Protein 4IEJ (pdb70)

Radius of gyration: 11.9 Å; Cα contacts (8 Å, |Δi|>4): 46; chains: 1; bounding box: 28×24×27 Å

GO terms:
  GO:0061629 RNA polymerase II-specific DNA-binding t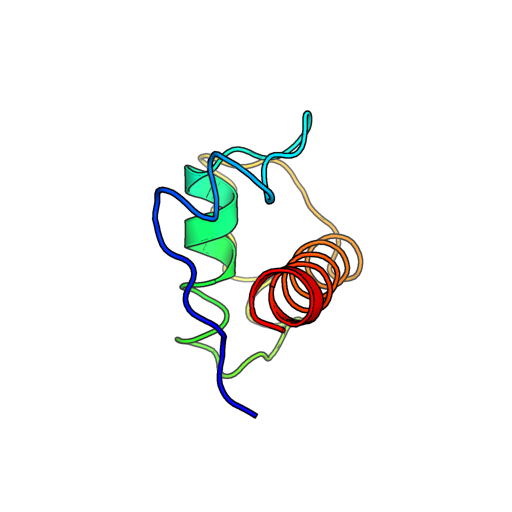ranscription factor binding (F, IDA)
  GO:0005634 nucleus (C, IDA)
  GO:0005737 cytoplasm (C, IDA)
  GO:0042307 positive regulation of protein import into nucleus (P, IDA)
  GO:0000122 negative regulation of transcription by RNA polymerase II (P, IDA)
  GO:0005515 protein binding (F, IPI)
  GO:0005654 nucleoplasm (C, TAS)
  GO:0005654 nucleoplasm (C, IDA)
  GO:0005829 cytosol (C, IDA)
  GO:1905168 positive regulation of double-strand break repair via homologous recombination (P, IDA)
  GO:0051726 regulation of cell cycle (P, IMP)
  GO:0035267 NuA4 histone acetyltransferase complex (C, IDA)

CATH classification: 1.10.10.60

B-factor: mean 36.2, std 14.67, range [17.68, 112.38]

Solvent-accessible surface area: 5213 Å² total; per-residue (Å²): 194,160,23,33,103,23,56,138,130,30,14,133,102,87,5,119,59,159,58,28,79,69,59,6,0,54,36,0,1,55,4,0,103,138,47,113,48,146,17,115,34,0,66,116,137,12,39,90,166,116,24,130,185,19,54,37,99,61,0,74,91,20,4,112,128,3,31,56,89,4,68,108,50,122,124

Organism: Homo sapiens (NCBI:txid9606)

Nearest PDB structures (foldseek):
  3hm5-assembly1_A  TM=1.009E+00  e=4.894E-11  Homo sapiens
  8xvt-assembly1_G  TM=9.850E-01  e=2.089E-10  Homo sapiens
  9c6n-assembly1_I  TM=9.722E-01  e=2.827E-10  Homo sapiens
  8x15-assembly1_V  TM=9.739E-01  e=5.841E-10  Homo sapiens
  8x1c-assembly1_V  TM=9.832E-01  e=1.362E-09  Homo sapiens

Foldseek 3Di:
DAQDDDDPVCCVVWQDDPQDDPVQLVLLSVLCRVVVNPLVVSLVPRPVVPDPRDDSVRSVCSRVVSVVRCVVVVD

Secondary structure (DSSP, 8-state):
-PPP---HHHIIIII-BTTB-HHHHHHHHHHHHHTTT-HHHHHHH--TTTS----HHHHHHHHHHHHHHHHHHT-

InterPro domains:
  IPR008468 DNA methyltransferase 1-associated 1 [PF05499] (243-401)
  IPR027109 SWR1-complex protein 4/DNA methyltransferase 1-associated protein 1 [PTHR12855] (1-465)
  IPR032563 DAMP1, SANT/Myb-like domain [PF16282] (124-202)

Sequence (75 aa):
VVQVPVYSEQEYQQLYLHDDAWTKAETDHLFDDLSRRRFDLRFVVIHHDRYDHQQFKKRSVEEDLKEERYYHHHICAKKLANVRA

Structure (mmCIF, N/CA/C/O backbone):
data_4IEJ
#
_entry.id   4IEJ
#
_cell.length_a   37.353
_cell.length_b   37.353
_cell.length_c   229.960
_cell.angle_alpha   90.000
_cell.angle_beta   90.000
_cell.angle_gamma   120.000
#
_symmetry.space_group_name_H-M   'P 61 2 2'
#
loop_
_entity.id
_entity.type
_entity.pdbx_description
1 polymer 'DNA methyltransferase 1-associated protein 1'
2 non-polymer 'CALCIUM ION'
3 water water
#
loop_
_atom_site.group_PDB
_atom_site.id
_atom_site.type_symbol
_atom_site.label_atom_id
_atom_site.label_alt_id
_atom_site.label_comp_id
_atom_site.label_asym_id
_atom_site.label_entity_id
_atom_site.label_seq_id
_atom_site.pdbx_PDB_ins_code
_atom_site.Cartn_x
_atom_site.Cartn_y
_atom_site.Cartn_z
_atom_site.occupancy
_atom_site.B_iso_or_equiv
_atom_site.auth_seq_id
_atom_site.auth_comp_id
_atom_site.auth_asym_id
_atom_site.auth_atom_id
_atom_site.pdbx_PDB_model_num
ATOM 1 N N . VAL A 1 14 ? 7.684 25.402 -9.001 1.00 48.07 133 VAL A N 1
ATOM 2 C CA A VAL A 1 14 ? 8.366 25.658 -7.731 0.50 46.24 133 VAL A CA 1
ATOM 3 C CA B VAL A 1 14 ? 8.336 25.652 -7.709 0.50 47.02 133 VAL A CA 1
ATOM 4 C C . VAL A 1 14 ? 8.380 24.386 -6.861 1.00 47.52 133 VAL A C 1
ATOM 5 O O . VAL A 1 14 ? 7.411 23.626 -6.847 1.00 49.65 133 VAL A O 1
ATOM 12 N N . GLN A 1 15 ? 9.487 24.179 -6.129 1.00 38.21 134 GLN A N 1
ATOM 13 C CA . GLN A 1 15 ? 9.698 23.061 -5.223 1.00 35.07 134 GLN A CA 1
ATOM 14 C C . GLN A 1 15 ? 9.320 23.469 -3.801 1.00 34.80 134 GLN A C 1
ATOM 15 O O . GLN A 1 15 ? 9.307 24.672 -3.457 1.00 32.59 134 GLN A O 1
ATOM 21 N N . VAL A 1 16 ? 9.085 22.472 -2.947 1.00 27.68 135 VAL A N 1
ATOM 22 C CA . VAL A 1 16 ? 8.851 22.802 -1.544 1.00 24.28 135 VAL A CA 1
ATOM 23 C C . VAL A 1 16 ? 10.197 23.182 -0.879 1.00 24.74 135 VA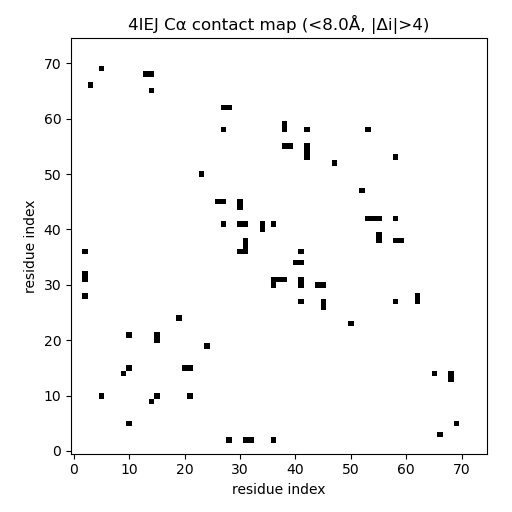L A C 1
ATOM 24 O O . VAL A 1 16 ? 11.147 22.392 -0.954 1.00 25.58 135 VAL A O 1
ATOM 28 N N . PRO A 1 17 ? 10.316 24.334 -0.198 1.00 22.47 136 PRO A N 1
ATOM 29 C CA . PRO A 1 17 ? 11.605 24.633 0.444 1.00 22.71 136 PRO A CA 1
ATOM 30 C C . PRO A 1 17 ? 11.951 23.652 1.548 1.00 23.49 136 PRO A C 1
ATOM 31 O O . PRO A 1 17 ? 11.090 22.952 2.122 1.00 23.41 136 PRO A O 1
ATOM 35 N N . VAL A 1 18 ? 13.230 23.631 1.883 1.00 22.08 137 VAL A N 1
ATOM 36 C CA . VAL A 1 18 ? 13.745 22.799 2.987 1.00 22.69 137 VAL A CA 1
ATOM 37 C C . VAL A 1 18 ? 14.455 23.723 3.908 1.00 25.13 137 VAL A C 1
ATOM 38 O O . VAL A 1 18 ? 15.421 24.384 3.498 1.00 27.22 137 VAL A O 1
ATOM 42 N N . TYR 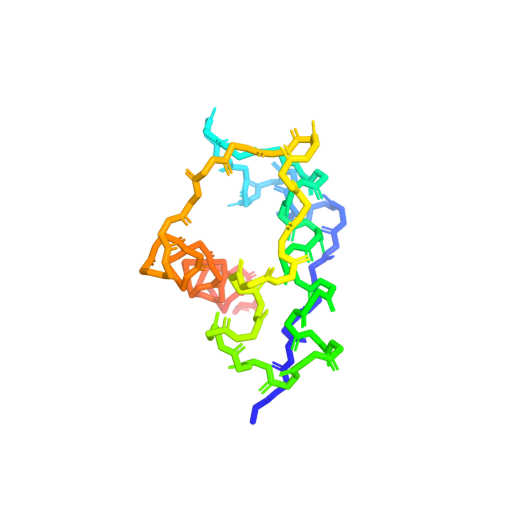A 1 19 ? 14.027 23.759 5.172 1.00 23.24 138 TYR A N 1
ATOM 43 C CA . TYR A 1 19 ? 14.721 24.590 6.149 1.00 23.99 138 TYR A CA 1
ATOM 44 C C . TYR A 1 19 ? 15.585 23.730 7.034 1.00 28.39 138 TYR A C 1
ATOM 45 O O . TYR A 1 19 ? 15.243 22.571 7.303 1.00 28.42 138 TYR A O 1
ATOM 54 N N . SER A 1 20 ? 16.689 24.294 7.514 1.00 28.20 139 SER A N 1
ATOM 55 C CA . SER A 1 20 ? 17.549 23.578 8.447 1.00 29.70 139 SER A CA 1
ATOM 56 C C . SER A 1 20 ? 16.985 23.720 9.851 1.00 34.01 139 SER A C 1
ATOM 57 O O . SER A 1 20 ? 16.114 24.561 10.092 1.00 30.95 139 SER A O 1
ATOM 60 N N . GLU A 1 21 ? 17.503 22.923 10.805 1.00 33.81 140 GLU A N 1
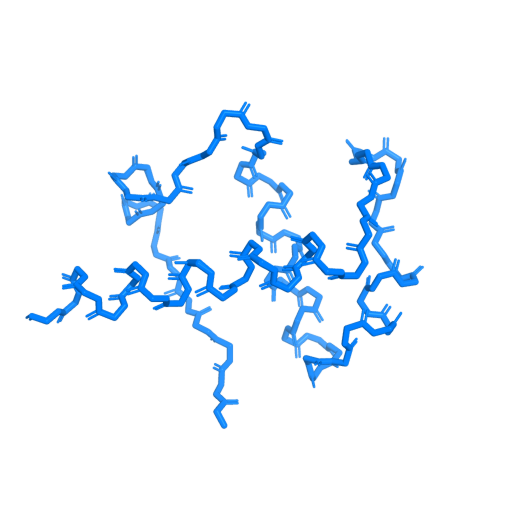ATOM 61 C CA . GLU A 1 21 ? 17.096 23.042 12.199 1.00 34.04 140 GLU A CA 1
ATOM 62 C C . GLU A 1 21 ? 17.440 24.423 12.746 1.00 36.52 140 GLU A C 1
ATOM 63 O O . GLU A 1 21 ? 16.648 25.015 13.490 1.00 35.40 140 GLU A O 1
ATOM 69 N N . GLN A 1 22 ? 18.607 24.958 12.345 1.00 35.28 141 GLN A N 1
ATOM 70 C CA . GLN A 1 22 ? 19.074 26.272 12.782 1.00 35.91 141 GLN A CA 1
ATOM 71 C C . GLN A 1 22 ? 18.144 27.363 12.243 1.00 35.48 141 GLN A C 1
ATOM 72 O O . GLN A 1 22 ? 17.759 28.256 12.992 1.00 34.27 141 GLN A O 1
ATOM 78 N N . GLU A 1 23 ? 17.77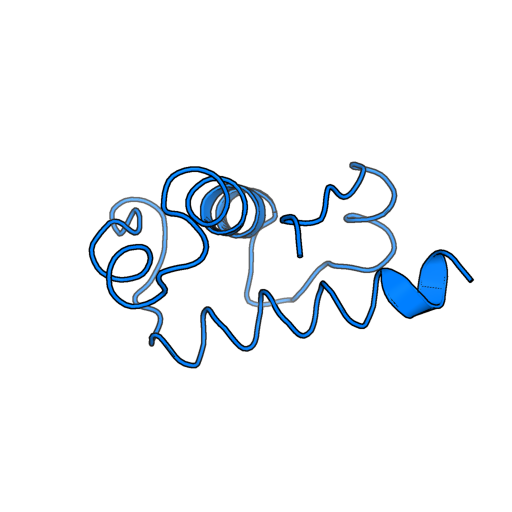1 27.281 10.952 1.00 31.70 142 GLU A N 1
ATOM 79 C CA . GLU A 1 23 ? 16.865 28.263 10.380 1.00 29.82 142 GLU A CA 1
ATOM 80 C C . GLU A 1 23 ? 15.545 28.250 11.103 1.00 29.59 142 GLU A C 1
ATOM 81 O O . GLU A 1 23 ? 14.974 29.317 11.323 1.00 28.51 142 GLU A O 1
ATOM 87 N N . TYR A 1 24 ? 15.028 27.042 11.436 1.00 27.42 143 TYR A N 1
ATOM 88 C CA . TYR A 1 24 ? 13.747 26.988 12.136 1.00 26.14 143 TYR A CA 1
ATOM 89 C C . TYR A 1 24 ? 13.845 27.687 13.502 1.00 29.04 143 TYR A C 1
ATOM 90 O O . TYR A 1 24 ? 12.984 28.504 13.853 1.00 27.84 143 TYR A O 1
ATOM 99 N N . GLN A 1 25 ? 14.866 27.315 14.284 1.00 29.85 144 GLN A N 1
ATOM 100 C CA A GLN A 1 25 ? 15.106 27.840 15.621 0.50 31.10 144 GLN A CA 1
ATOM 101 C CA B GLN A 1 25 ? 14.946 27.870 15.623 0.50 30.81 144 GLN A CA 1
ATOM 102 C C . GLN A 1 25 ? 15.263 29.361 15.590 1.00 35.24 144 GLN A C 1
ATOM 103 O O . GLN A 1 25 ? 14.680 30.082 16.395 1.00 35.76 144 GLN A O 1
ATOM 114 N N . LEU A 1 26 ? 16.064 29.843 14.626 1.00 32.46 145 LEU A N 1
ATOM 115 C CA . LEU A 1 26 ? 16.352 31.271 14.583 1.00 35.12 145 LEU A CA 1
ATOM 116 C C . LEU A 1 26 ? 15.243 32.111 13.995 1.00 36.33 145 LEU A C 1
ATOM 117 O O . LEU A 1 26 ? 15.080 33.250 14.420 1.00 37.22 145 LEU A O 1
ATOM 122 N N . TYR A 1 27 ? 14.498 31.586 12.994 1.00 29.54 146 TYR A N 1
ATOM 123 C CA . TYR A 1 27 ? 13.590 32.448 12.233 1.00 28.39 146 TYR A CA 1
ATOM 124 C C . TYR A 1 27 ? 12.160 31.989 12.062 1.00 28.74 146 TYR A C 1
ATOM 125 O O . TYR A 1 27 ? 11.346 32.834 11.697 1.00 29.40 146 TYR A O 1
ATOM 134 N N . LEU A 1 28 ? 11.848 30.688 12.257 1.00 25.72 147 LEU A N 1
ATOM 135 C CA . LEU A 1 28 ? 10.524 30.185 11.873 1.00 24.72 147 LEU A CA 1
ATOM 136 C C . LEU A 1 28 ? 9.587 29.816 13.017 1.00 26.80 147 LEU A C 1
ATOM 137 O O . LEU A 1 28 ? 8.445 29.427 12.749 1.00 25.75 147 LEU A O 1
ATOM 142 N N . HIS A 1 29 ? 10.018 29.956 14.245 1.00 27.48 148 HIS A N 1
ATOM 143 C CA . HIS A 1 29 ? 9.127 29.608 15.353 1.00 28.34 148 HIS A CA 1
ATOM 144 C C . HIS A 1 29 ? 7.894 30.495 15.355 1.00 28.25 148 HIS A C 1
ATOM 145 O O . HIS A 1 29 ? 7.923 31.653 14.918 1.00 28.76 148 HIS A O 1
ATOM 152 N N . ASP A 1 30 ? 6.792 29.930 15.803 1.00 24.69 149 ASP A N 1
ATOM 153 C CA . ASP A 1 30 ? 5.520 30.639 15.955 1.00 24.41 149 ASP A CA 1
ATOM 154 C C . ASP A 1 30 ? 4.923 30.153 17.250 1.00 26.03 149 ASP A C 1
ATOM 155 O O . ASP A 1 30 ? 4.933 28.944 17.484 1.00 25.94 149 ASP A O 1
ATOM 160 N N . ASP A 1 31 ? 4.373 31.059 18.060 1.00 25.59 150 ASP A N 1
ATOM 161 C CA . ASP A 1 31 ? 3.838 30.642 19.368 1.00 26.35 150 ASP A CA 1
ATOM 162 C C . ASP A 1 31 ? 2.723 29.590 19.280 1.00 26.84 150 ASP A C 1
ATOM 163 O O . ASP A 1 31 ? 2.459 28.954 20.319 1.00 26.77 150 ASP A O 1
ATOM 168 N N . ALA A 1 32 ? 2.026 29.475 18.137 1.00 27.25 151 ALA A N 1
ATOM 169 C CA . ALA A 1 32 ? 0.895 28.577 17.956 1.00 29.68 151 ALA A CA 1
ATOM 170 C C . ALA A 1 32 ? 1.236 27.345 17.133 1.00 27.60 151 ALA A C 1
ATOM 171 O O . ALA A 1 32 ? 0.348 26.527 16.903 1.00 27.88 151 ALA A O 1
ATOM 173 N N . TRP A 1 33 ? 2.506 27.188 16.705 1.00 22.57 152 TRP A N 1
ATOM 174 C CA . TRP A 1 33 ? 2.928 26.039 15.900 1.00 21.56 152 TRP A CA 1
ATOM 175 C C . TRP A 1 33 ? 4.133 25.324 16.496 1.00 24.27 152 TRP A C 1
ATOM 176 O O . TRP A 1 33 ? 5.063 25.969 16.922 1.00 26.91 152 TRP A O 1
ATOM 187 N N . THR A 1 34 ? 4.101 23.988 16.535 1.00 22.51 153 THR A N 1
ATOM 188 C CA . THR A 1 34 ? 5.286 23.227 16.919 1.00 22.34 153 THR A CA 1
ATOM 189 C C . THR A 1 34 ? 6.147 23.020 15.676 1.00 20.60 153 THR A C 1
ATOM 190 O O . THR A 1 34 ? 5.652 23.030 14.524 1.00 20.67 153 THR A O 1
ATOM 194 N N . LYS A 1 35 ? 7.423 22.740 15.919 1.00 20.67 154 LYS A N 1
ATOM 195 C CA . LYS A 1 35 ? 8.287 22.350 14.803 1.00 20.04 154 LYS A CA 1
ATOM 196 C C . LYS A 1 35 ? 7.746 21.037 14.235 1.00 20.94 154 LYS A C 1
ATOM 197 O O . LYS A 1 35 ? 7.734 20.872 13.011 1.00 20.02 154 LYS A O 1
ATOM 203 N N . ALA A 1 36 ? 7.289 20.088 15.086 1.00 21.88 155 ALA A N 1
ATOM 204 C CA . ALA A 1 36 ? 6.745 18.821 14.562 1.00 22.03 155 ALA A CA 1
ATOM 205 C C . ALA A 1 36 ? 5.585 19.068 13.600 1.00 22.62 155 ALA A C 1
ATOM 206 O O . ALA A 1 36 ? 5.518 18.424 12.541 1.00 22.23 155 ALA A O 1
ATOM 208 N N . GLU A 1 37 ? 4.666 19.986 13.939 1.00 21.38 156 GLU A N 1
ATOM 209 C CA . GLU A 1 37 ? 3.529 20.252 13.043 1.00 21.53 156 GLU A CA 1
ATOM 210 C C . GLU A 1 37 ? 4.001 20.904 11.792 1.00 20.81 156 GLU A C 1
ATOM 211 O O . GLU A 1 37 ? 3.493 20.602 10.703 1.00 20.79 156 GLU A O 1
ATOM 217 N N . THR A 1 38 ? 4.943 21.855 11.919 1.00 18.82 157 THR A N 1
ATOM 218 C CA . THR A 1 38 ? 5.413 22.543 10.721 1.00 18.69 157 THR A CA 1
ATOM 219 C C . THR A 1 38 ? 6.096 21.542 9.781 1.00 17.68 157 THR A C 1
ATOM 220 O O . THR A 1 38 ? 5.886 21.569 8.549 1.00 18.10 157 THR A O 1
ATOM 224 N N . ASP A 1 39 ? 6.913 20.628 10.350 1.00 18.32 158 ASP A N 1
ATOM 225 C CA . ASP A 1 39 ? 7.574 19.590 9.541 1.00 18.34 158 ASP A CA 1
ATOM 226 C C . ASP A 1 39 ? 6.541 18.709 8.862 1.00 20.61 158 ASP A C 1
ATOM 227 O O . ASP A 1 39 ? 6.727 18.354 7.683 1.00 21.21 158 ASP A O 1
ATOM 232 N N . HIS A 1 40 ? 5.448 18.390 9.549 1.00 20.57 159 HIS A N 1
ATOM 233 C CA . HIS A 1 40 ? 4.360 17.580 8.996 1.00 21.64 159 HIS A CA 1
ATOM 234 C C . HIS A 1 40 ? 3.725 18.298 7.807 1.00 23.13 159 HIS A C 1
ATOM 235 O O . HIS A 1 40 ? 3.514 17.707 6.737 1.00 22.40 159 HIS A O 1
ATOM 242 N N . LEU A 1 41 ? 3.461 19.605 7.956 1.00 19.64 160 LEU A N 1
ATOM 243 C CA . LEU A 1 41 ? 2.889 20.382 6.853 1.00 18.98 160 LEU A CA 1
ATOM 244 C C . LEU A 1 41 ? 3.812 20.363 5.644 1.00 18.92 160 LEU A C 1
ATOM 245 O O . LEU A 1 41 ? 3.348 20.128 4.520 1.00 19.95 160 LEU A O 1
ATOM 250 N N . PHE A 1 42 ? 5.123 20.541 5.861 1.00 18.08 161 PHE A N 1
ATOM 251 C CA . PHE A 1 42 ? 6.059 20.531 4.725 1.00 18.47 161 PHE A CA 1
ATOM 252 C C . PHE A 1 42 ? 6.196 19.121 4.138 1.00 19.34 161 PHE A C 1
ATOM 253 O O . PHE A 1 42 ? 6.326 18.999 2.900 1.00 19.19 161 PHE A O 1
ATOM 261 N N . ASP A 1 43 ? 6.127 18.079 4.956 1.00 20.51 162 ASP A N 1
ATOM 262 C CA A ASP A 1 43 ? 6.209 16.723 4.428 0.70 21.68 162 ASP A CA 1
ATOM 263 C CA B ASP A 1 43 ? 6.179 16.702 4.453 0.30 21.54 162 ASP A CA 1
ATOM 264 C C . ASP A 1 43 ? 4.996 16.423 3.540 1.00 23.72 162 ASP A C 1
ATOM 265 O O . ASP A 1 43 ? 5.164 15.911 2.416 1.00 22.97 162 ASP A O 1
ATOM 274 N N . LEU A 1 44 ? 3.785 16.786 4.008 1.00 21.09 163 LEU A N 1
ATOM 275 C CA . LEU A 1 44 ? 2.568 16.579 3.200 1.00 22.33 163 LEU A CA 1
ATOM 276 C C . LEU A 1 44 ? 2.615 17.420 1.931 1.00 21.96 163 LEU A C 1
ATOM 277 O O . LEU A 1 44 ? 2.142 16.995 0.883 1.00 23.37 163 LEU A O 1
ATOM 282 N N . SER A 1 45 ? 3.216 18.627 2.022 1.00 19.63 164 SER A N 1
ATOM 283 C CA . SER A 1 45 ? 3.294 19.492 0.830 1.00 20.21 164 SER A CA 1
ATOM 284 C C . SER A 1 45 ? 4.169 18.865 -0.232 1.00 21.70 164 SER A C 1
ATOM 285 O O . SER A 1 45 ? 3.863 18.977 -1.431 1.00 23.33 164 SER A O 1
ATOM 288 N N . ARG A 1 46 ? 5.216 18.174 0.174 1.00 20.46 165 ARG A N 1
ATOM 289 C CA . ARG A 1 46 ? 6.086 17.461 -0.770 1.00 21.83 165 ARG A CA 1
ATOM 290 C C . ARG A 1 46 ? 5.385 1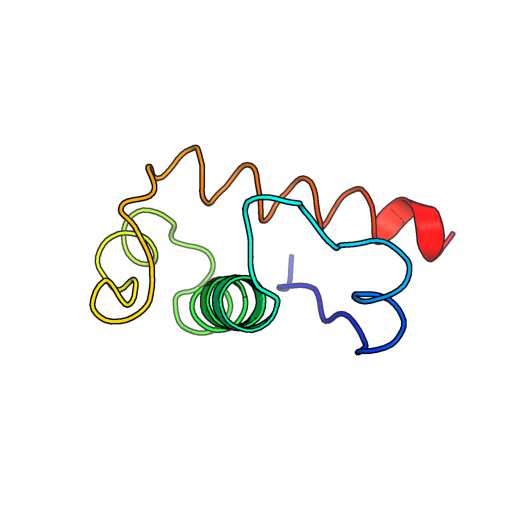6.257 -1.359 1.00 24.38 165 ARG A C 1
ATOM 291 O O . ARG A 1 46 ? 5.447 16.034 -2.581 1.00 25.98 165 ARG A O 1
ATOM 299 N N . ARG A 1 47 ? 4.747 15.466 -0.499 1.00 23.69 166 ARG A N 1
ATOM 300 C CA A ARG A 1 47 ? 4.111 14.216 -0.896 0.50 25.81 166 ARG A CA 1
ATOM 301 C CA B ARG A 1 47 ? 4.134 14.215 -0.926 0.50 25.67 166 ARG A CA 1
ATOM 302 C C . ARG A 1 47 ? 2.880 14.438 -1.774 1.00 28.28 166 ARG A C 1
ATOM 303 O O . ARG A 1 47 ? 2.596 13.602 -2.652 1.00 30.28 166 ARG A O 1
ATOM 318 N N . PHE A 1 48 ? 2.120 15.535 -1.506 1.00 25.45 167 PHE A N 1
ATOM 319 C CA . PHE A 1 48 ? 0.861 15.776 -2.208 1.00 25.65 167 PHE A CA 1
ATOM 320 C C . PHE A 1 48 ? 0.895 16.996 -3.104 1.00 27.65 167 PHE A C 1
ATOM 321 O O . PHE A 1 48 ? -0.142 17.551 -3.447 1.00 28.68 167 PHE A O 1
ATOM 329 N N . ASP A 1 49 ? 2.086 17.303 -3.628 1.00 26.77 168 ASP A N 1
ATOM 330 C CA . ASP A 1 49 ? 2.309 18.300 -4.682 1.00 26.76 168 ASP A CA 1
ATOM 331 C C . ASP A 1 49 ? 1.607 19.626 -4.414 1.00 26.74 168 ASP A C 1
ATOM 332 O O . ASP A 1 49 ? 1.006 20.237 -5.324 1.00 27.25 168 ASP A O 1
ATOM 337 N N . LEU A 1 50 ? 1.710 20.094 -3.156 1.00 25.56 169 LEU A N 1
ATOM 338 C CA . LEU A 1 50 ? 1.126 21.368 -2.774 1.00 26.04 169 LEU A CA 1
ATOM 339 C C . LEU A 1 50 ? -0.371 21.485 -3.096 1.00 29.72 169 LEU A C 1
ATOM 340 O O . LEU A 1 50 ? -0.866 22.579 -3.366 1.00 29.94 169 LEU A O 1
ATOM 345 N N . ARG A 1 51 ? -1.098 20.361 -3.055 1.00 25.64 170 ARG A N 1
ATOM 346 C CA . ARG A 1 51 ? -2.566 20.392 -3.256 1.00 26.73 170 ARG A CA 1
ATOM 347 C C . ARG A 1 51 ? -3.176 20.611 -1.886 1.00 29.19 170 ARG A C 1
ATOM 348 O O . ARG A 1 51 ? -3.325 19.649 -1.132 1.00 29.55 170 ARG A O 1
ATOM 356 N N . PHE A 1 52 ? -3.402 21.875 -1.472 1.00 30.25 171 PHE A N 1
ATOM 357 C CA . PHE A 1 52 ? -3.812 22.151 -0.096 1.00 30.22 171 PHE A CA 1
ATOM 358 C C . PHE A 1 52 ? -5.139 21.505 0.366 1.00 34.43 171 PHE A C 1
ATOM 359 O O . PHE A 1 52 ? -5.240 21.231 1.562 1.00 32.66 171 PHE A O 1
ATOM 367 N N . VAL A 1 53 ? -6.083 21.195 -0.541 1.00 35.27 172 VAL A N 1
ATOM 368 C CA . VAL A 1 53 ? -7.325 20.501 -0.168 1.00 37.09 172 VAL A CA 1
ATOM 369 C C . VAL A 1 53 ? -6.953 19.079 0.301 1.00 35.85 172 VAL A C 1
ATOM 370 O O . VAL A 1 53 ? -7.464 18.591 1.299 1.00 36.44 172 VAL A O 1
ATOM 374 N N . VAL A 1 54 ? -5.999 18.445 -0.396 1.00 31.95 173 VAL A N 1
ATOM 375 C CA . VAL A 1 54 ? -5.541 17.103 -0.049 1.00 30.53 173 VAL A CA 1
ATOM 376 C C . VAL A 1 54 ? -4.720 17.150 1.243 1.00 31.38 173 VAL A C 1
ATOM 377 O O . VAL A 1 54 ? -4.916 16.320 2.129 1.00 32.83 173 VAL A O 1
ATOM 381 N N . ILE A 1 55 ? -3.786 18.129 1.357 1.00 26.96 174 ILE A N 1
ATOM 382 C CA . ILE A 1 55 ? -2.962 18.277 2.563 1.00 26.38 174 ILE A CA 1
ATOM 383 C C . ILE A 1 55 ? -3.864 18.456 3.786 1.00 29.77 174 ILE A C 1
ATOM 384 O O . ILE A 1 55 ? -3.646 17.804 4.815 1.00 30.89 174 ILE A O 1
ATOM 389 N N . HIS A 1 56 ? -4.895 19.307 3.644 1.00 29.24 175 HIS A N 1
ATOM 390 C CA A HIS A 1 56 ? -5.863 19.588 4.718 0.50 31.14 175 HIS A CA 1
ATOM 391 C CA B HIS A 1 56 ? -5.853 19.575 4.732 0.50 31.40 175 HIS A CA 1
ATOM 392 C C . HIS A 1 56 ? -6.635 18.316 5.094 1.00 35.38 175 HIS A C 1
ATOM 393 O O . HIS A 1 56 ? -6.841 18.037 6.279 1.00 35.81 175 HIS A O 1
ATOM 406 N N . ASP A 1 57 ? -7.071 17.543 4.079 1.00 35.23 176 ASP A N 1
ATOM 407 C CA . ASP A 1 57 ? -7.812 16.314 4.304 1.00 35.57 176 ASP A CA 1
ATOM 408 C C . ASP A 1 57 ? -6.956 15.258 5.010 1.00 37.96 176 ASP A C 1
ATOM 409 O O . ASP A 1 57 ? -7.495 14.488 5.818 1.00 41.59 176 ASP A O 1
ATOM 414 N N . ARG A 1 58 ? -5.639 15.225 4.710 1.00 33.89 177 ARG A N 1
ATOM 415 C CA . ARG A 1 58 ? -4.732 14.199 5.231 1.00 34.97 177 ARG A CA 1
ATOM 416 C C . ARG A 1 58 ? -3.920 14.606 6.469 1.00 38.42 177 ARG A C 1
ATOM 417 O O . ARG A 1 58 ? -3.109 13.819 6.960 1.00 37.57 177 ARG A O 1
ATOM 425 N N . TYR A 1 59 ? -4.181 15.794 6.992 1.00 35.33 178 TYR A N 1
ATOM 426 C CA . TYR A 1 59 ? -3.491 16.341 8.160 1.00 33.40 178 TYR A CA 1
ATOM 427 C C . TYR A 1 59 ? -3.670 15.462 9.395 1.00 37.85 178 TYR A C 1
ATOM 428 O O . TYR A 1 59 ? -4.773 14.951 9.625 1.00 38.50 178 TYR A O 1
ATOM 437 N N . ASP A 1 60 ? -2.596 15.306 10.216 1.00 35.55 179 ASP A N 1
ATOM 438 C CA . ASP A 1 60 ? -2.676 14.482 11.451 1.00 37.69 179 ASP A CA 1
ATOM 439 C C . ASP A 1 60 ? -3.442 15.205 12.583 1.00 44.04 179 ASP A C 1
ATOM 440 O O . ASP A 1 60 ? -2.844 15.969 13.353 1.00 40.90 179 ASP A O 1
ATOM 445 N N . HIS A 1 61 ? -4.732 14.894 12.746 1.00 46.79 180 HIS A N 1
ATOM 446 C CA . HIS A 1 61 ? -5.539 15.522 13.806 1.00 49.01 180 HIS A CA 1
ATOM 447 C C . HIS A 1 61 ? -5.528 14.745 15.130 1.00 53.88 180 HIS A C 1
ATOM 448 O O . HIS A 1 61 ? -6.235 15.121 16.064 1.00 53.91 180 HIS A O 1
ATOM 455 N N . GLN A 1 62 ? -4.653 13.741 15.247 1.00 50.58 181 GLN A N 1
ATOM 456 C CA . GLN A 1 62 ? -4.416 13.031 16.502 1.00 52.55 181 GLN A CA 1
ATOM 457 C C . GLN A 1 62 ? -3.432 13.889 17.310 1.00 52.88 181 GLN A C 1
ATOM 458 O O . GLN A 1 62 ? -3.576 14.040 18.518 1.00 54.29 181 GLN A O 1
ATOM 464 N N . GLN A 1 63 ? -2.444 14.475 16.615 1.00 44.69 182 GLN A N 1
ATOM 465 C CA . GLN A 1 63 ? -1.397 15.274 17.237 1.00 41.89 182 GLN A CA 1
ATOM 466 C C . GLN A 1 63 ? -1.670 16.762 17.168 1.00 42.62 182 GLN A C 1
ATOM 467 O O . GLN A 1 63 ? -1.229 17.522 18.047 1.00 40.24 182 GLN A O 1
ATOM 473 N N . PHE A 1 64 ? -2.290 17.205 16.058 1.00 37.98 183 PHE A N 1
ATOM 474 C CA . PHE A 1 64 ? -2.434 18.628 15.787 1.00 35.11 183 PHE A CA 1
ATOM 475 C C . PHE A 1 64 ? -3.879 19.074 15.717 1.00 44.25 183 PHE A C 1
ATOM 476 O O . PHE A 1 64 ? -4.784 18.287 15.403 1.00 46.64 183 PHE A O 1
ATOM 484 N N . LYS A 1 65 ? -4.096 20.341 16.074 1.00 43.11 184 LYS A N 1
ATOM 485 C CA . LYS A 1 65 ? -5.429 20.930 16.160 1.00 45.67 184 LYS A CA 1
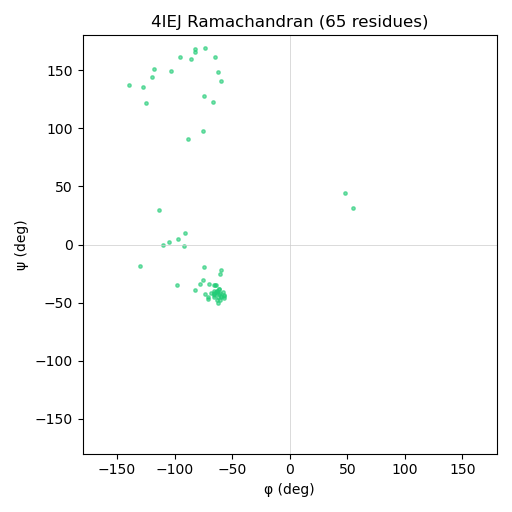ATOM 486 C C . LYS A 1 65 ? -6.004 21.175 14.761 1.00 49.19 184 LYS A C 1
ATOM 487 O O . LYS A 1 65 ? -5.284 21.074 13.744 1.00 46.00 184 LYS A O 1
ATOM 493 N N . LYS A 1 66 ? -7.305 21.497 14.728 1.00 48.58 185 LYS A N 1
ATOM 494 C CA . LYS A 1 66 ? -8.022 21.813 13.498 1.00 48.92 185 LYS A CA 1
ATOM 495 C C . LYS A 1 66 ? -7.473 23.107 12.921 1.00 51.32 185 LYS A C 1
ATOM 496 O O . LYS A 1 66 ? -7.423 24.145 13.600 1.00 52.98 185 LYS A O 1
ATOM 502 N N . ARG A 1 67 ? -7.002 23.016 11.685 1.00 43.16 186 ARG A N 1
ATOM 503 C CA . ARG A 1 67 ? -6.473 24.142 10.945 1.00 41.38 186 ARG A CA 1
ATOM 504 C C . ARG A 1 67 ? -7.329 24.310 9.708 1.00 45.12 186 ARG A C 1
ATOM 505 O O . ARG A 1 67 ? -7.702 23.303 9.124 1.00 47.32 186 ARG A O 1
ATOM 513 N N . SER A 1 68 ? -7.581 25.537 9.263 1.00 40.77 187 SER A N 1
ATOM 514 C CA . SER A 1 68 ? -8.292 25.750 7.985 1.00 40.91 187 SER A CA 1
ATOM 515 C C . SER A 1 68 ? -7.272 25.627 6.855 1.00 40.24 187 SER A C 1
ATOM 516 O O . SER A 1 68 ? -6.066 25.722 7.106 1.00 35.92 187 SER A O 1
ATOM 519 N N . VAL A 1 69 ? -7.735 25.500 5.596 1.00 38.39 188 VAL A N 1
ATOM 520 C CA . VAL A 1 69 ? -6.833 25.464 4.450 1.00 36.66 188 VAL A CA 1
ATOM 521 C C . VAL A 1 69 ? -6.047 26.760 4.418 1.00 38.73 188 VAL A C 1
ATOM 522 O O . VAL A 1 69 ? -4.840 26.710 4.227 1.00 36.05 188 VAL A O 1
ATOM 526 N N . GLU A 1 70 ? -6.735 27.927 4.623 1.00 38.86 189 GLU A N 1
ATOM 527 C CA A GLU A 1 70 ? -6.060 29.223 4.621 0.50 38.36 189 GLU A CA 1
ATOM 528 C CA B GLU A 1 70 ? -6.090 29.246 4.650 0.50 38.83 189 GLU A CA 1
ATOM 529 C C . GLU A 1 70 ? -4.991 29.275 5.718 1.00 37.71 189 GLU A C 1
ATOM 530 O O . GLU A 1 70 ? -3.912 29.812 5.463 1.00 37.40 189 GLU A O 1
ATOM 541 N N . ASP A 1 71 ? -5.252 28.674 6.909 1.00 33.01 190 ASP A N 1
ATOM 542 C CA . ASP A 1 71 ? -4.236 28.635 7.987 1.00 31.38 190 ASP A CA 1
ATOM 543 C C . ASP A 1 71 ? -2.972 27.874 7.537 1.00 31.71 190 ASP A C 1
ATOM 544 O O . ASP A 1 71 ? -1.840 28.284 7.842 1.00 30.77 190 ASP A O 1
ATOM 549 N N . LEU A 1 72 ? -3.174 26.746 6.842 1.00 28.55 191 LEU A N 1
ATOM 550 C CA . LEU A 1 72 ? -2.020 25.961 6.350 1.00 26.75 191 LEU A CA 1
ATOM 551 C C . LEU A 1 72 ? -1.241 26.741 5.297 1.00 28.25 191 LEU A C 1
ATOM 552 O O . LEU A 1 72 ? -0.010 26.805 5.322 1.00 26.33 191 LEU A O 1
ATOM 557 N N . LYS A 1 73 ? -1.967 27.382 4.372 1.00 27.43 192 LYS A N 1
ATOM 558 C CA . LYS A 1 73 ? -1.307 28.155 3.332 1.00 25.66 192 LYS A CA 1
ATOM 559 C C . LYS A 1 73 ? -0.550 29.331 3.925 1.00 29.28 192 LYS A C 1
ATOM 560 O O . LYS A 1 73 ? 0.566 29.607 3.504 1.00 28.06 192 LYS A O 1
ATOM 566 N N . GLU A 1 74 ? -1.144 30.003 4.915 1.00 28.16 193 GLU A N 1
ATOM 567 C CA A GLU A 1 74 ? -0.502 31.160 5.514 0.50 29.53 193 GLU A CA 1
ATOM 568 C CA B GLU A 1 74 ? -0.539 31.156 5.576 0.50 29.69 193 GLU A CA 1
ATOM 569 C C . GLU A 1 74 ? 0.785 30.720 6.190 1.00 29.86 193 GLU A C 1
ATOM 570 O O . GLU A 1 74 ? 1.785 31.390 6.035 1.00 28.48 193 GLU A O 1
ATOM 581 N N . ARG A 1 75 ? 0.771 29.581 6.906 1.00 25.71 194 ARG A N 1
ATOM 582 C CA . ARG A 1 75 ? 1.970 29.100 7.569 1.00 23.63 194 ARG A CA 1
ATOM 583 C C . ARG A 1 75 ? 3.059 28.771 6.529 1.00 21.92 194 ARG A C 1
ATOM 584 O O . ARG A 1 75 ? 4.203 29.190 6.684 1.00 22.63 194 ARG A O 1
ATOM 592 N N . TYR A 1 76 ? 2.682 28.046 5.499 1.00 20.40 195 TYR A N 1
ATOM 593 C CA . TYR A 1 76 ? 3.615 27.665 4.449 1.00 19.97 195 TYR A CA 1
ATOM 594 C C . TYR A 1 76 ? 4.211 28.889 3.742 1.00 23.36 195 TYR A C 1
ATOM 595 O O . TYR A 1 76 ? 5.430 29.021 3.659 1.00 22.88 195 TYR A O 1
ATOM 604 N N . TYR A 1 77 ? 3.348 29.814 3.369 1.00 24.06 196 TYR A N 1
ATOM 605 C CA . TYR A 1 77 ? 3.820 30.956 2.597 1.00 25.66 196 TYR A CA 1
ATOM 606 C C . TYR A 1 77 ? 4.568 31.969 3.466 1.00 26.21 196 TYR A C 1
ATOM 607 O O . TYR A 1 77 ? 5.522 32.562 2.958 1.00 26.39 196 TYR A O 1
ATOM 616 N N . HIS A 1 78 ? 4.240 32.116 4.782 1.00 24.67 197 HIS A N 1
ATOM 617 C CA A HIS A 1 78 ? 5.013 33.043 5.588 0.33 26.03 197 HIS A CA 1
ATOM 618 C CA B HIS A 1 78 ? 4.999 32.968 5.718 0.33 25.52 197 HIS A CA 1
ATOM 619 C CA C HIS A 1 78 ? 5.022 33.031 5.606 0.34 26.16 197 HIS A CA 1
ATOM 620 C C . HIS A 1 78 ? 6.421 32.461 5.791 1.00 25.00 197 HIS A C 1
ATOM 621 O O . HIS A 1 78 ? 7.379 33.228 5.792 1.00 25.91 197 HIS A O 1
ATOM 640 N N . ILE A 1 79 ? 6.562 31.073 5.896 1.00 21.98 198 ILE A N 1
ATOM 641 C CA . ILE A 1 79 ? 7.874 30.450 6.003 1.00 20.37 198 ILE A CA 1
ATOM 642 C C . ILE A 1 79 ? 8.631 30.688 4.685 1.00 20.88 198 ILE A C 1
ATOM 643 O O . ILE A 1 79 ? 9.811 31.044 4.744 1.00 22.74 198 ILE A O 1
ATOM 648 N N . CYS A 1 80 ? 7.968 30.552 3.520 1.00 20.05 199 CYS A N 1
ATOM 649 C CA . CYS A 1 80 ? 8.652 30.806 2.254 1.00 20.21 199 CYS A CA 1
ATOM 650 C C . CYS A 1 80 ? 9.238 32.220 2.198 1.00 22.65 199 CYS A C 1
ATOM 651 O O . CYS A 1 80 ? 10.382 32.387 1.768 1.00 23.84 199 CYS A O 1
ATOM 654 N N . ALA A 1 81 ? 8.446 33.230 2.595 1.00 23.57 200 ALA A N 1
ATOM 655 C CA . ALA A 1 81 ? 8.924 34.627 2.548 1.00 26.12 200 ALA A CA 1
ATOM 656 C C . ALA A 1 81 ? 10.084 34.838 3.529 1.00 26.06 200 ALA A C 1
ATOM 657 O O . ALA A 1 81 ? 11.087 35.467 3.161 1.00 28.83 200 ALA A O 1
ATOM 659 N N . LYS A 1 82 ? 9.992 34.265 4.754 1.00 24.05 201 LYS A N 1
ATOM 660 C CA A LYS A 1 82 ? 11.071 34.425 5.713 0.50 24.52 201 LYS A CA 1
ATOM 661 C CA B LYS A 1 82 ? 11.072 34.422 5.715 0.50 24.64 201 LYS A CA 1
ATOM 662 C C . LYS A 1 82 ? 12.366 33.810 5.197 1.00 28.06 201 LYS A C 1
ATOM 663 O O . LYS A 1 82 ? 13.427 34.433 5.302 1.00 28.56 201 LYS A O 1
ATOM 674 N N . LEU A 1 83 ? 12.287 32.585 4.618 1.00 24.97 202 LEU A N 1
ATOM 675 C CA . LEU A 1 83 ? 13.488 31.923 4.093 1.00 24.81 202 LEU A CA 1
ATOM 676 C C . LEU A 1 83 ? 14.089 32.725 2.964 1.00 27.30 202 LEU A C 1
ATOM 677 O O . LEU A 1 83 ? 15.320 32.900 2.899 1.00 28.64 202 LEU A O 1
ATOM 682 N N . ALA A 1 84 ? 13.226 33.292 2.093 1.00 24.96 203 ALA A N 1
ATOM 683 C CA . ALA A 1 84 ? 13.756 34.110 0.981 1.00 25.79 203 ALA A CA 1
ATOM 684 C C . ALA A 1 84 ? 14.606 35.271 1.526 1.00 30.92 203 ALA A C 1
ATOM 685 O O . ALA A 1 84 ? 15.688 35.574 0.996 1.00 33.45 203 ALA A O 1
ATOM 687 N N . ASN A 1 85 ? 14.134 35.893 2.607 1.00 30.84 204 ASN A N 1
ATOM 688 C CA . ASN A 1 85 ? 14.841 37.036 3.184 1.00 34.54 204 ASN A CA 1
ATOM 689 C C . ASN A 1 85 ? 16.114 36.648 3.929 1.00 40.22 204 ASN A C 1
ATOM 690 O O . ASN A 1 85 ? 17.124 37.327 3.753 1.00 43.32 204 ASN A O 1
ATOM 695 N N . VAL A 1 86 ? 16.087 35.568 4.730 1.00 35.60 205 VAL A N 1
ATOM 696 C CA . VAL A 1 86 ? 17.284 35.219 5.510 1.00 37.95 205 VAL A CA 1
ATOM 697 C C . VAL A 1 86 ? 18.388 34.599 4.629 1.00 41.92 205 VAL A C 1
ATOM 698 O O . VAL A 1 86 ? 19.559 34.663 4.999 1.00 45.23 205 VAL A O 1
ATOM 702 N N . ARG A 1 87 ? 18.03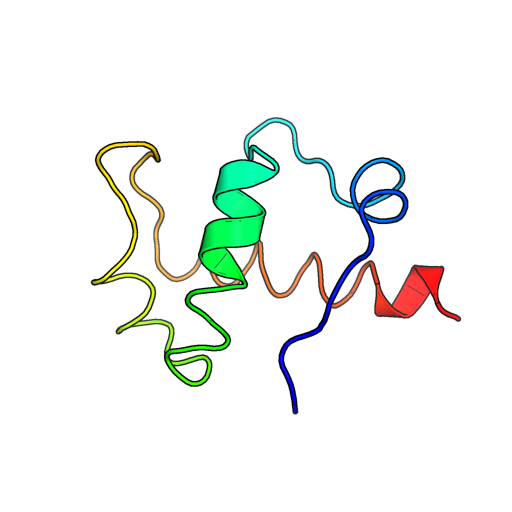9 34.098 3.439 1.00 36.20 206 ARG A N 1
ATOM 703 C CA . ARG A 1 87 ? 19.019 33.492 2.552 1.00 36.51 206 ARG A CA 1
ATOM 704 C C . ARG A 1 87 ? 19.600 34.504 1.572 1.00 44.52 206 ARG A C 1
ATOM 705 O O . ARG A 1 87 ? 20.479 34.145 0.780 1.00 46.95 206 ARG A O 1
ATOM 713 N N . ALA A 1 88 ? 19.125 35.765 1.629 1.00 42.08 207 ALA A N 1
ATOM 714 C CA . ALA A 1 88 ? 19.585 36.823 0.712 1.00 51.36 207 ALA A CA 1
ATOM 715 C C . ALA A 1 88 ? 20.896 37.409 1.189 1.00 93.97 207 ALA A C 1
ATOM 716 O O . ALA A 1 88 ? 21.926 36.774 1.018 1.00 64.77 207 ALA A O 1
#